Protein AF-A0A8S2XI64-F1 (afdb_monomer)

Radius of gyration: 17.84 Å; Cα contacts (8 Å, |Δi|>4): 29; chains: 1; bounding box: 38×42×39 Å

InterPro domains:
  IPR006674 HD domain [PF13023] (15-56)

Mean predicted aligned error: 9.26 Å

Foldseek 3Di:
DPDDDVVVVVVVVVVVVQQVAFDPVCVVVPDPDGGGNVNVVVVVVVCVVPPDDPVVVVVPD

Secondary structure (DSSP, 8-state):
---SHHHHHHHHHHHHHTTT-B-HHHHHTT-SS--BHHHHHHHHHHHHHHSPP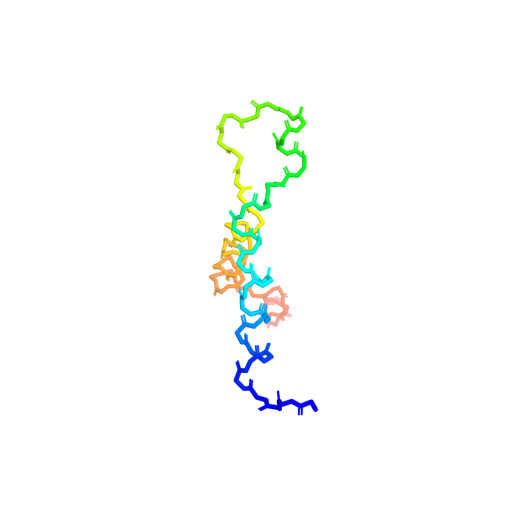TTTGGG--

Organism: NCBI:txid392030

pLDDT: mean 81.73, std 14.88, range [43.66, 96.31]

Structure (mmCIF, N/CA/C/O backbone):
data_AF-A0A8S2XI64-F1
#
_entry.id   AF-A0A8S2XI64-F1
#
loop_
_atom_site.group_PDB
_atom_site.id
_atom_site.type_symbol
_atom_site.label_atom_id
_atom_site.label_alt_id
_atom_site.label_comp_id
_atom_site.label_asym_id
_atom_site.label_entity_id
_atom_site.label_seq_id
_atom_site.pdbx_PDB_ins_code
_atom_site.Cartn_x
_atom_site.Cartn_y
_atom_site.Cartn_z
_atom_site.occupancy
_atom_site.B_iso_or_equiv
_atom_site.auth_seq_id
_atom_site.auth_comp_id
_atom_site.auth_asym_id
_atom_site.auth_atom_id
_atom_site.pdbx_PDB_model_num
ATOM 1 N N . MET A 1 1 ? -15.546 6.953 22.762 1.00 46.94 1 MET A N 1
ATOM 2 C CA . MET A 1 1 ? -14.855 6.354 21.603 1.00 46.94 1 MET A CA 1
ATOM 3 C C . MET A 1 1 ? -15.758 5.246 21.099 1.00 46.94 1 MET A C 1
ATOM 5 O O . MET A 1 1 ? -15.901 4.264 21.811 1.00 46.94 1 MET A O 1
ATOM 9 N N . ASN A 1 2 ? -16.464 5.461 19.983 1.00 53.34 2 ASN A N 1
ATOM 10 C CA . ASN A 1 2 ? -17.334 4.438 19.400 1.00 53.34 2 ASN A CA 1
ATOM 11 C C . ASN A 1 2 ? -16.452 3.377 18.744 1.00 53.34 2 ASN A C 1
ATOM 13 O O . ASN A 1 2 ? -15.808 3.603 17.723 1.00 53.34 2 ASN A O 1
ATOM 17 N N . THR A 1 3 ? -16.354 2.255 19.436 1.00 68.00 3 THR A N 1
ATOM 18 C CA . THR A 1 3 ? -15.559 1.085 19.096 1.00 68.00 3 THR A CA 1
ATOM 19 C C . THR A 1 3 ? -16.182 0.298 17.940 1.00 68.00 3 THR A C 1
ATOM 21 O O . THR A 1 3 ? -17.398 0.248 17.769 1.00 68.00 3 THR A O 1
ATOM 24 N N . ASP A 1 4 ? -15.292 -0.313 17.161 1.00 74.12 4 ASP A N 1
ATOM 25 C CA . ASP A 1 4 ? -15.484 -1.245 16.046 1.00 74.12 4 ASP A CA 1
ATOM 26 C C . ASP A 1 4 ? -15.735 -0.676 14.639 1.00 74.12 4 ASP A C 1
ATOM 28 O O . ASP A 1 4 ? -14.805 -0.694 13.832 1.00 74.12 4 ASP A O 1
ATOM 32 N N . MET A 1 5 ? -16.919 -0.179 14.267 1.00 82.19 5 MET A N 1
ATOM 33 C CA . MET A 1 5 ? -17.204 0.028 12.828 1.00 82.19 5 MET A CA 1
ATOM 34 C C . MET A 1 5 ? -16.613 1.315 12.226 1.00 82.19 5 MET A C 1
ATOM 36 O O . MET A 1 5 ? -16.056 1.281 11.126 1.00 82.19 5 MET A O 1
ATOM 40 N N . GLU A 1 6 ? -16.702 2.440 12.938 1.00 87.62 6 GLU A N 1
ATOM 41 C CA . GLU A 1 6 ? -16.159 3.727 12.472 1.00 87.62 6 GLU A CA 1
ATOM 42 C C . GLU A 1 6 ? -14.628 3.682 12.381 1.00 87.62 6 GLU A C 1
ATOM 44 O O . GLU A 1 6 ? -14.054 4.097 11.375 1.00 87.62 6 GLU A O 1
ATOM 49 N N . GLY A 1 7 ? -13.970 3.080 13.378 1.00 91.56 7 GLY A N 1
ATOM 50 C CA . GLY A 1 7 ? -12.515 2.918 13.393 1.00 91.56 7 GLY A CA 1
ATOM 51 C C . GLY A 1 7 ? -11.995 1.987 12.293 1.00 91.56 7 GLY A C 1
ATOM 52 O O . GLY A 1 7 ? -10.973 2.278 11.670 1.00 91.56 7 GLY A O 1
ATOM 53 N N . VAL A 1 8 ? -12.708 0.894 11.990 1.00 94.06 8 VAL A N 1
ATOM 54 C CA . VAL A 1 8 ? -12.341 0.005 10.873 1.00 94.06 8 VAL A CA 1
ATOM 55 C C . VAL A 1 8 ? -12.513 0.715 9.533 1.00 94.06 8 VAL A C 1
ATOM 57 O O . VAL A 1 8 ? -11.647 0.594 8.667 1.00 94.06 8 VAL A O 1
ATOM 60 N N . LEU A 1 9 ? -13.588 1.486 9.350 1.00 94.88 9 LEU A N 1
ATOM 61 C CA . LEU A 1 9 ? -13.780 2.257 8.125 1.00 94.88 9 LEU A CA 1
ATOM 62 C C . LEU A 1 9 ? -12.668 3.297 7.943 1.00 94.88 9 LEU A C 1
ATOM 64 O O . LEU A 1 9 ? -12.098 3.393 6.856 1.00 94.88 9 LEU A O 1
ATOM 68 N N . GLU A 1 10 ? -12.315 4.028 9.000 1.00 95.31 10 GLU A N 1
ATOM 69 C CA . GLU A 1 10 ? -11.223 5.001 8.971 1.00 95.31 10 GLU A CA 1
ATOM 70 C C . GLU A 1 10 ? -9.887 4.331 8.606 1.00 95.31 10 GLU A C 1
ATOM 72 O O . GLU A 1 10 ? -9.171 4.784 7.710 1.00 95.31 10 GLU A O 1
ATOM 77 N N . PHE A 1 11 ? -9.595 3.179 9.210 1.00 95.38 11 PHE A N 1
ATOM 78 C CA . PHE A 1 11 ? -8.418 2.380 8.885 1.00 95.38 11 PHE A CA 1
ATOM 79 C C . PHE A 1 11 ? -8.385 1.939 7.412 1.00 95.38 11 PHE A C 1
ATOM 81 O O . PHE A 1 11 ? -7.361 2.081 6.737 1.00 95.38 11 PHE A O 1
ATOM 88 N N . LEU A 1 12 ? -9.505 1.449 6.874 1.00 95.56 12 LEU A N 1
ATOM 89 C CA . LEU A 1 12 ? -9.605 1.051 5.466 1.00 95.56 12 LEU A CA 1
ATOM 90 C C . LEU A 1 12 ? -9.424 2.245 4.517 1.00 95.56 12 LEU A C 1
ATOM 92 O O . LEU A 1 12 ? -8.809 2.101 3.455 1.00 95.56 12 LEU A O 1
ATOM 96 N N . LEU A 1 13 ? -9.906 3.430 4.900 1.00 95.56 13 LEU A N 1
ATOM 97 C CA . LEU A 1 13 ? -9.686 4.667 4.151 1.00 95.56 13 LEU A CA 1
ATOM 98 C C . LEU A 1 13 ? -8.203 5.066 4.146 1.00 95.56 13 LEU A C 1
ATOM 100 O O . LEU A 1 13 ? -7.685 5.421 3.080 1.00 95.56 13 LEU A O 1
ATOM 104 N N . TYR A 1 14 ? -7.498 4.930 5.275 1.00 96.31 14 TYR A N 1
ATOM 105 C CA . TYR A 1 14 ? -6.047 5.132 5.337 1.00 96.31 14 TYR A CA 1
ATOM 106 C C . TYR A 1 14 ? -5.290 4.130 4.460 1.00 96.31 14 TYR A C 1
ATOM 108 O O . TYR A 1 14 ? -4.449 4.542 3.659 1.00 96.31 14 TYR A O 1
ATOM 116 N N . ILE A 1 15 ? -5.634 2.837 4.496 1.00 96.06 15 ILE A N 1
ATOM 117 C CA . ILE A 1 15 ? -5.046 1.840 3.580 1.00 96.06 15 ILE A CA 1
ATOM 118 C C . ILE A 1 15 ? -5.293 2.232 2.118 1.00 96.06 15 ILE A C 1
ATOM 120 O O . ILE A 1 15 ? -4.410 2.095 1.267 1.00 96.06 15 ILE A O 1
ATOM 124 N N . GLY A 1 16 ? -6.479 2.760 1.808 1.00 95.12 16 GLY A N 1
ATOM 125 C CA . GLY A 1 16 ? -6.844 3.223 0.472 1.00 95.12 16 GLY A CA 1
ATOM 126 C C . GLY A 1 16 ? -5.884 4.266 -0.111 1.00 95.12 16 GLY A C 1
ATOM 127 O O . GLY A 1 16 ? -5.734 4.332 -1.335 1.00 95.12 16 GLY A O 1
ATOM 128 N N . GLN A 1 17 ? -5.181 5.033 0.728 1.00 95.50 17 GLN A N 1
ATOM 129 C CA . GLN A 1 17 ? -4.163 5.988 0.285 1.00 95.50 17 GLN A CA 1
ATOM 130 C C . GLN A 1 17 ? -2.998 5.292 -0.437 1.00 95.50 17 GLN A C 1
ATOM 132 O O . GLN A 1 17 ? -2.518 5.808 -1.446 1.00 95.50 17 GLN A O 1
ATOM 137 N N . ALA A 1 18 ? -2.629 4.065 -0.047 1.00 92.69 18 ALA A N 1
ATOM 138 C CA . ALA A 1 18 ? -1.546 3.299 -0.674 1.00 92.69 18 ALA A CA 1
ATOM 139 C C . ALA A 1 18 ? -1.785 2.983 -2.164 1.00 92.69 18 ALA A C 1
ATOM 141 O O . ALA A 1 18 ? -0.836 2.693 -2.898 1.00 92.69 18 ALA A O 1
ATOM 142 N N . LYS A 1 19 ? -3.040 3.053 -2.637 1.00 92.75 19 LYS A N 1
ATOM 143 C CA . LYS A 1 19 ? -3.385 2.910 -4.062 1.00 92.75 19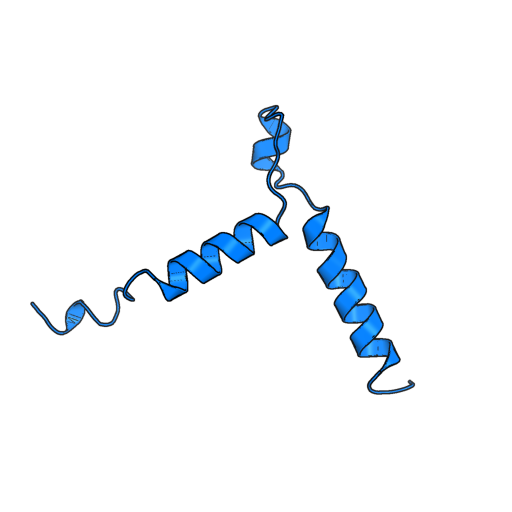 LYS A CA 1
ATOM 144 C C . LYS A 1 19 ? -2.990 4.136 -4.892 1.00 92.75 19 LYS A C 1
ATOM 146 O O . LYS A 1 19 ? -2.763 3.985 -6.088 1.00 92.75 19 LYS A O 1
ATOM 151 N N . ARG A 1 20 ? -2.900 5.316 -4.270 1.00 91.38 20 ARG A N 1
ATOM 152 C CA . ARG A 1 20 ? -2.533 6.601 -4.897 1.00 91.38 20 ARG A CA 1
ATOM 153 C C . ARG A 1 20 ? -1.119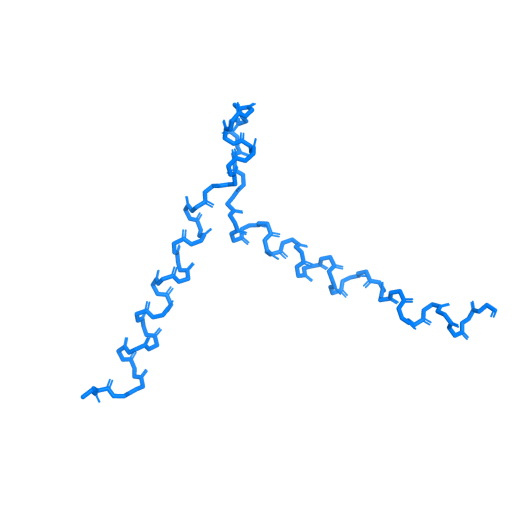 7.060 -4.536 1.00 91.38 20 ARG A C 1
ATOM 155 O O . ARG A 1 20 ? -0.572 7.922 -5.212 1.00 91.38 20 ARG A O 1
ATOM 162 N N . THR A 1 21 ? -0.507 6.468 -3.514 1.00 90.69 21 THR A N 1
ATOM 163 C CA . THR A 1 21 ? 0.900 6.705 -3.190 1.00 90.69 21 THR A CA 1
ATOM 164 C C . THR A 1 21 ? 1.791 6.032 -4.227 1.00 90.69 21 THR A C 1
ATOM 166 O O . THR A 1 21 ? 1.900 4.804 -4.283 1.00 90.69 21 THR A O 1
ATOM 169 N N . PHE A 1 22 ? 2.434 6.842 -5.060 1.00 87.31 22 PHE A N 1
ATOM 170 C CA . PHE A 1 22 ? 3.418 6.391 -6.034 1.00 87.31 22 PHE A CA 1
ATOM 171 C C . PHE A 1 22 ? 4.777 6.146 -5.380 1.00 87.31 22 PHE A C 1
ATOM 173 O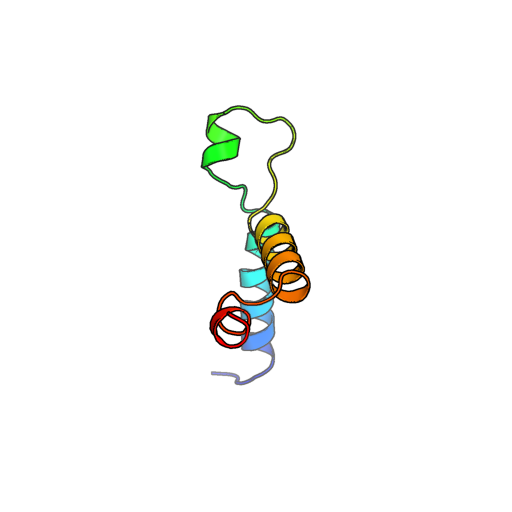 O . PHE A 1 22 ? 5.160 6.813 -4.422 1.00 87.31 22 PHE A O 1
ATOM 180 N N . ARG A 1 23 ? 5.535 5.177 -5.899 1.00 81.94 23 ARG A N 1
ATOM 181 C CA . ARG A 1 23 ? 6.871 4.878 -5.373 1.00 81.94 23 ARG A CA 1
ATOM 182 C C . ARG A 1 23 ? 7.873 5.955 -5.798 1.00 81.94 23 ARG A C 1
ATOM 184 O O . ARG A 1 23 ? 8.225 6.017 -6.975 1.00 81.94 23 ARG A O 1
ATOM 191 N N . THR A 1 24 ? 8.385 6.720 -4.831 1.00 83.44 24 THR A N 1
ATOM 192 C CA . THR A 1 24 ? 9.284 7.881 -5.002 1.00 83.44 24 THR A CA 1
ATOM 193 C C . THR A 1 24 ? 10.407 7.649 -6.011 1.00 83.44 24 THR A C 1
ATOM 195 O O . THR A 1 24 ? 10.588 8.451 -6.921 1.00 83.44 24 THR A O 1
ATOM 198 N N . GLY A 1 25 ? 11.101 6.509 -5.931 1.00 80.25 25 GLY A N 1
ATOM 199 C CA . GLY A 1 25 ? 12.186 6.184 -6.860 1.00 80.25 25 GLY A CA 1
ATOM 200 C C . GLY A 1 25 ? 11.758 6.162 -8.332 1.00 80.25 25 GLY A C 1
ATOM 201 O O . GLY A 1 25 ? 12.509 6.607 -9.182 1.00 80.25 25 GLY A O 1
ATOM 202 N N . ARG A 1 26 ? 10.540 5.718 -8.663 1.00 69.12 26 ARG A N 1
ATOM 203 C CA . ARG A 1 26 ? 10.050 5.721 -10.054 1.00 69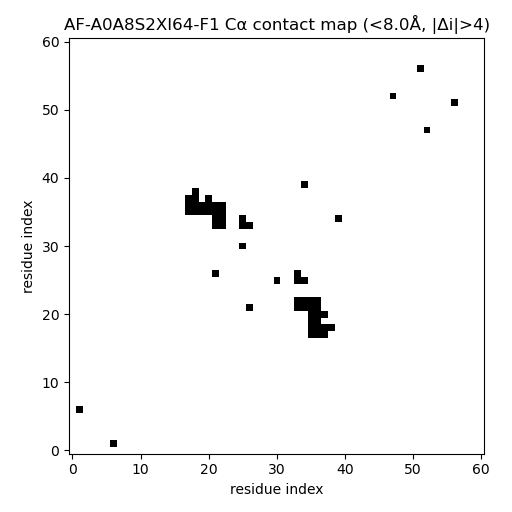.12 26 ARG A CA 1
ATOM 204 C C . ARG A 1 26 ? 9.524 7.080 -10.512 1.00 69.12 26 ARG A C 1
ATOM 206 O O . ARG A 1 26 ? 9.607 7.364 -11.701 1.00 69.12 26 ARG A O 1
ATOM 213 N N . VAL A 1 27 ? 9.020 7.896 -9.584 1.00 76.81 27 VAL A N 1
ATOM 214 C CA . VAL A 1 27 ? 8.626 9.288 -9.863 1.00 76.81 27 VAL A CA 1
ATOM 215 C C . VAL A 1 27 ? 9.857 10.109 -10.249 1.00 76.81 27 VAL A C 1
ATOM 217 O O . VAL A 1 27 ? 9.839 10.791 -11.265 1.00 76.81 27 VAL A O 1
ATOM 220 N N . ILE A 1 28 ? 10.951 9.972 -9.489 1.00 80.81 28 ILE A N 1
ATOM 221 C CA . ILE A 1 28 ? 12.221 10.678 -9.737 1.00 80.81 28 ILE A CA 1
ATOM 222 C C . ILE A 1 28 ? 12.794 10.363 -11.127 1.00 80.81 28 ILE A C 1
ATOM 224 O O . ILE A 1 28 ? 13.377 11.233 -11.760 1.00 80.81 28 ILE A O 1
ATOM 228 N N . HIS A 1 29 ? 12.602 9.138 -11.619 1.00 81.69 29 HIS A N 1
ATOM 229 C CA . HIS A 1 29 ? 13.134 8.693 -12.912 1.00 81.69 29 HIS A CA 1
ATOM 230 C C . HIS A 1 29 ? 12.135 8.851 -14.075 1.00 81.69 29 HIS A C 1
ATOM 232 O O . HIS A 1 29 ? 12.329 8.243 -15.124 1.00 81.69 29 HIS A O 1
ATOM 238 N N . GLY A 1 30 ? 11.059 9.633 -13.902 1.00 72.81 30 GLY A N 1
ATOM 239 C CA . GLY A 1 30 ? 10.168 10.036 -14.998 1.00 72.81 30 GLY A CA 1
ATOM 240 C C . GLY A 1 30 ? 9.399 8.897 -15.676 1.00 72.81 30 GLY A C 1
ATOM 241 O O . GLY A 1 30 ? 9.081 8.992 -16.854 1.00 72.81 30 GLY A O 1
ATOM 242 N N . ALA A 1 31 ? 9.118 7.796 -14.974 1.00 75.56 31 ALA A N 1
ATOM 243 C CA . ALA A 1 31 ? 8.398 6.677 -15.579 1.00 75.56 31 ALA A CA 1
ATOM 244 C C . ALA A 1 31 ? 6.905 7.013 -15.781 1.00 75.56 31 ALA A C 1
ATOM 246 O O . ALA A 1 31 ? 6.176 7.136 -14.799 1.00 75.56 31 ALA A O 1
ATOM 247 N N . ASP A 1 32 ? 6.428 7.037 -17.032 1.00 61.47 32 ASP A N 1
ATOM 248 C CA . ASP A 1 32 ? 5.032 7.356 -17.411 1.00 61.47 32 ASP A CA 1
ATOM 249 C C . ASP A 1 32 ? 3.961 6.499 -16.709 1.00 61.47 32 ASP A C 1
ATOM 251 O O . ASP A 1 32 ? 2.802 6.891 -16.578 1.00 61.47 32 ASP A O 1
ATOM 255 N N . LYS A 1 33 ? 4.338 5.306 -16.232 1.00 66.50 33 LYS A N 1
ATOM 256 C CA . LYS A 1 33 ? 3.481 4.410 -15.442 1.00 66.50 33 LYS A CA 1
ATOM 257 C C . LYS A 1 33 ? 4.139 4.087 -14.107 1.00 66.50 33 LYS A C 1
ATOM 259 O O . LYS A 1 33 ? 4.764 3.034 -13.921 1.00 66.50 33 LYS A O 1
ATOM 264 N N . VAL A 1 34 ? 4.000 4.999 -13.150 1.00 71.44 34 VAL A N 1
ATOM 265 C CA . VAL A 1 34 ? 4.471 4.760 -11.787 1.00 71.44 34 VAL A CA 1
ATOM 266 C C . VAL A 1 34 ? 3.526 3.780 -11.090 1.00 71.44 34 VAL A C 1
ATOM 268 O O . VAL A 1 34 ? 2.357 4.069 -10.857 1.00 71.44 34 VAL A O 1
ATOM 271 N N . GLY A 1 35 ? 4.023 2.590 -10.752 1.00 77.81 35 GLY A N 1
ATOM 272 C CA . GLY A 1 35 ? 3.268 1.653 -9.919 1.00 77.81 35 GLY A CA 1
ATOM 273 C C . GLY A 1 35 ? 3.056 2.221 -8.511 1.00 77.81 35 GLY A C 1
ATOM 274 O O . GLY A 1 35 ? 3.991 2.775 -7.922 1.00 77.81 35 GLY A O 1
ATOM 275 N N . SER A 1 36 ? 1.848 2.067 -7.965 1.00 90.31 36 SER A N 1
ATOM 276 C CA . SER A 1 36 ? 1.538 2.457 -6.586 1.00 90.31 36 SER A CA 1
ATOM 277 C C . SER A 1 36 ? 2.183 1.517 -5.564 1.00 90.31 36 SER A C 1
ATOM 279 O O . SER A 1 36 ? 2.585 0.391 -5.884 1.00 90.31 36 SER A O 1
ATOM 281 N N . VAL A 1 37 ? 2.272 1.966 -4.311 1.00 92.19 37 VAL A N 1
ATOM 282 C CA . VAL A 1 37 ? 2.724 1.141 -3.181 1.00 92.19 37 VAL A CA 1
ATOM 283 C C . VAL A 1 37 ? 1.856 -0.114 -3.056 1.00 92.19 37 VAL A C 1
ATOM 285 O O . VAL A 1 37 ? 2.398 -1.216 -2.996 1.00 92.19 37 VAL A O 1
ATOM 288 N N . ALA A 1 38 ? 0.528 0.024 -3.143 1.00 93.62 38 ALA A N 1
ATOM 289 C CA . ALA A 1 38 ? -0.389 -1.117 -3.109 1.00 93.62 38 ALA A CA 1
ATOM 290 C C . ALA A 1 38 ? -0.140 -2.113 -4.259 1.00 93.62 38 ALA A C 1
ATOM 292 O O . ALA A 1 38 ? -0.106 -3.322 -4.032 1.00 93.62 38 ALA A O 1
ATOM 293 N N . GLY A 1 39 ? 0.104 -1.628 -5.484 1.00 92.19 39 GLY A N 1
ATOM 294 C CA . GLY A 1 39 ? 0.425 -2.493 -6.627 1.00 92.19 39 GLY A CA 1
ATOM 295 C C . GLY A 1 39 ? 1.754 -3.239 -6.461 1.00 92.19 39 GLY A C 1
ATOM 296 O O . GLY A 1 39 ? 1.897 -4.383 -6.894 1.00 92.19 39 GLY A O 1
ATOM 297 N N . HI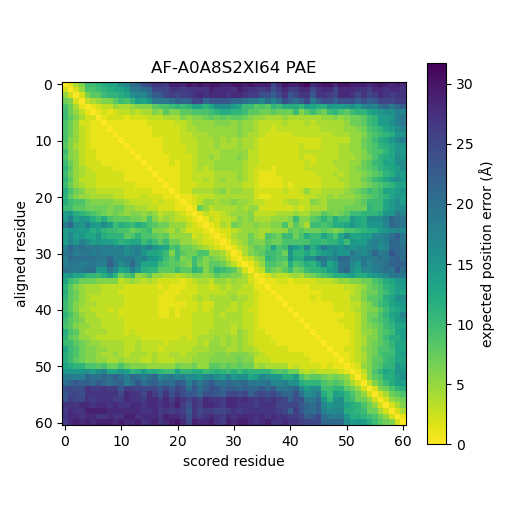S A 1 40 ? 2.731 -2.623 -5.794 1.00 92.75 40 HIS A N 1
ATOM 298 C CA . HIS A 1 40 ? 3.978 -3.296 -5.450 1.00 92.75 40 HIS A CA 1
ATOM 299 C C . HIS A 1 40 ? 3.782 -4.376 -4.382 1.00 92.75 40 HIS A C 1
ATOM 301 O O . HIS A 1 40 ? 4.280 -5.485 -4.575 1.00 92.75 40 HIS A O 1
ATOM 307 N N . MET A 1 41 ? 3.053 -4.073 -3.305 1.00 94.94 41 MET A N 1
ATOM 308 C CA . MET A 1 41 ? 2.755 -5.028 -2.232 1.00 94.94 41 MET A CA 1
ATOM 309 C C . MET A 1 41 ? 1.998 -6.244 -2.762 1.00 94.94 41 MET A C 1
ATOM 311 O O . MET A 1 41 ? 2.369 -7.367 -2.443 1.00 94.94 41 MET A O 1
ATOM 315 N N . TYR A 1 42 ? 1.014 -6.035 -3.643 1.00 95.38 42 TYR A N 1
ATOM 316 C CA . TYR A 1 42 ? 0.296 -7.127 -4.300 1.00 95.38 42 TYR A CA 1
ATOM 317 C C . TYR A 1 42 ? 1.255 -8.101 -5.000 1.00 95.38 42 TYR A C 1
ATOM 319 O O . TYR A 1 42 ? 1.212 -9.304 -4.757 1.00 95.38 42 TYR A O 1
ATOM 327 N N . ARG A 1 43 ? 2.191 -7.581 -5.805 1.00 93.00 43 ARG A N 1
ATOM 328 C CA . ARG A 1 43 ? 3.214 -8.414 -6.454 1.00 93.00 43 ARG A CA 1
ATOM 329 C C . ARG A 1 43 ? 4.127 -9.130 -5.459 1.00 93.00 43 ARG A C 1
ATOM 331 O O . ARG A 1 43 ? 4.497 -10.264 -5.726 1.00 93.00 43 ARG A O 1
ATOM 338 N N . MET A 1 44 ? 4.499 -8.494 -4.347 1.00 94.69 44 MET A N 1
ATOM 339 C CA . MET A 1 44 ? 5.322 -9.133 -3.309 1.00 94.69 44 MET A CA 1
ATOM 340 C C . MET A 1 44 ? 4.593 -10.290 -2.634 1.00 94.69 44 MET A C 1
ATOM 342 O O . MET A 1 44 ? 5.197 -11.335 -2.437 1.00 94.69 44 MET A O 1
ATOM 346 N N . VAL A 1 45 ? 3.296 -10.146 -2.358 1.00 95.31 45 VAL A N 1
ATOM 347 C CA . VAL A 1 45 ? 2.478 -11.235 -1.809 1.00 95.31 45 VAL A CA 1
ATOM 348 C C . VAL A 1 45 ? 2.373 -12.388 -2.804 1.00 95.31 45 VAL A C 1
ATOM 350 O O . VAL A 1 45 ? 2.606 -13.529 -2.427 1.00 95.31 45 VAL A O 1
ATOM 353 N N . VAL A 1 46 ? 2.106 -12.102 -4.084 1.00 95.75 46 VAL A N 1
ATOM 354 C CA . VAL A 1 46 ? 2.074 -13.136 -5.134 1.00 95.75 46 VAL A CA 1
ATOM 355 C C . VAL A 1 46 ? 3.423 -13.849 -5.246 1.00 95.75 46 VAL A C 1
ATOM 357 O O . VAL A 1 46 ? 3.465 -15.072 -5.298 1.00 95.75 46 VAL A O 1
ATOM 360 N N . MET A 1 47 ? 4.533 -13.107 -5.235 1.00 93.56 47 MET A N 1
ATOM 361 C CA . MET A 1 47 ? 5.872 -13.699 -5.251 1.00 93.56 47 MET A CA 1
ATOM 362 C C . MET A 1 47 ? 6.138 -14.538 -4.001 1.00 93.56 47 MET A C 1
ATOM 364 O O . MET A 1 47 ? 6.630 -15.645 -4.130 1.00 93.56 47 MET A O 1
ATOM 368 N N . SER A 1 48 ? 5.776 -14.061 -2.811 1.00 91.12 48 SER A N 1
ATOM 369 C CA . SER A 1 48 ? 5.930 -14.820 -1.565 1.00 91.12 48 SER A CA 1
ATOM 370 C C . SER A 1 48 ? 5.060 -16.074 -1.515 1.00 91.12 48 SER A C 1
ATOM 372 O O . SER A 1 48 ? 5.400 -17.008 -0.803 1.00 91.12 48 SER A O 1
ATOM 374 N N . PHE A 1 49 ? 3.921 -16.072 -2.205 1.00 91.75 49 PHE A N 1
ATOM 375 C CA . PHE A 1 49 ? 3.032 -17.223 -2.281 1.00 91.75 49 PHE A CA 1
ATOM 376 C C . PHE A 1 49 ? 3.533 -18.273 -3.280 1.00 91.75 49 PHE A C 1
ATOM 378 O O . PHE A 1 49 ? 3.401 -19.466 -3.034 1.00 91.75 49 PHE A O 1
ATOM 385 N N . LEU A 1 50 ? 4.083 -17.832 -4.415 1.00 92.06 50 LEU A N 1
ATOM 386 C CA . LEU A 1 50 ? 4.505 -18.719 -5.502 1.00 92.06 50 LEU A CA 1
ATOM 387 C C . LEU A 1 50 ? 5.958 -19.185 -5.388 1.00 92.06 50 LEU A C 1
ATOM 389 O O . LEU A 1 50 ? 6.287 -20.256 -5.892 1.00 92.06 50 LEU A O 1
ATOM 393 N N . LEU A 1 51 ? 6.837 -18.376 -4.797 1.00 90.31 51 LEU A N 1
ATOM 394 C CA . LEU A 1 51 ? 8.239 -18.735 -4.629 1.00 90.31 51 LEU A CA 1
ATOM 395 C C . LEU A 1 51 ? 8.393 -19.604 -3.376 1.00 90.31 51 LEU A C 1
ATOM 397 O O . LEU A 1 51 ? 7.876 -19.231 -2.320 1.00 90.31 51 LEU A O 1
ATOM 401 N N . PRO A 1 52 ? 9.111 -20.736 -3.467 1.00 82.06 52 PRO A N 1
ATOM 402 C CA . PRO A 1 52 ? 9.424 -21.539 -2.297 1.00 82.06 52 PRO A CA 1
ATOM 403 C C . PRO A 1 52 ? 10.216 -20.700 -1.293 1.00 82.06 52 PRO A C 1
ATOM 405 O O . PRO A 1 52 ? 11.065 -19.881 -1.661 1.00 82.06 52 PRO A O 1
ATOM 408 N N . SER A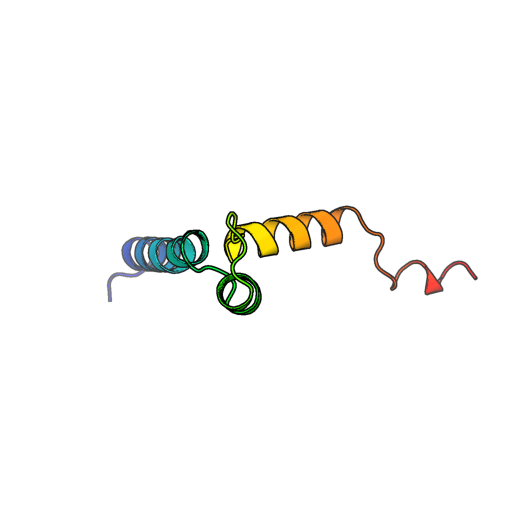 1 53 ? 9.926 -20.881 -0.005 1.00 74.12 53 SER A N 1
ATOM 409 C CA . SER A 1 53 ? 10.733 -20.254 1.028 1.00 74.12 53 SER A CA 1
ATOM 410 C C . SER A 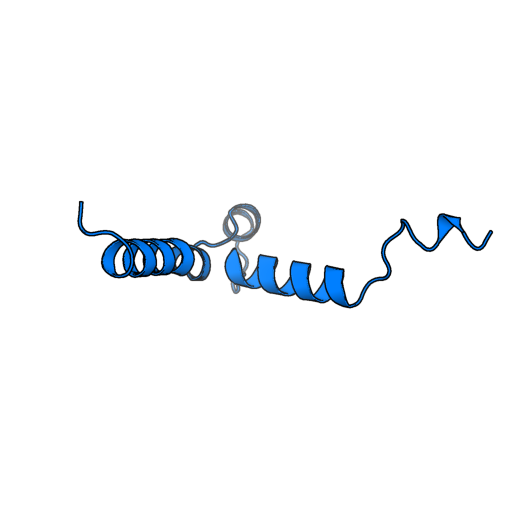1 53 ? 12.114 -20.903 1.033 1.00 74.12 53 SER A C 1
ATOM 412 O O . SER A 1 53 ? 12.255 -22.126 1.076 1.00 74.12 53 SER A O 1
ATOM 414 N N . THR A 1 54 ? 13.156 -20.077 1.072 1.00 66.44 54 THR A N 1
ATOM 415 C CA . THR A 1 54 ? 14.547 -20.535 1.209 1.00 66.44 54 THR A CA 1
ATOM 416 C C . THR A 1 54 ? 14.794 -21.321 2.509 1.00 66.44 54 THR A C 1
ATOM 418 O O . THR A 1 54 ? 15.858 -21.910 2.677 1.00 66.44 54 THR A O 1
ATOM 421 N N . SER A 1 55 ? 13.817 -21.364 3.427 1.00 61.09 55 SER A N 1
ATOM 422 C CA . SER A 1 55 ? 13.843 -22.180 4.645 1.00 61.09 55 SER A CA 1
ATOM 423 C C . SER A 1 55 ? 13.619 -23.674 4.398 1.00 61.09 55 SER A C 1
ATOM 425 O O . SER A 1 55 ? 14.139 -24.488 5.158 1.00 61.09 55 SER A O 1
ATOM 427 N N . GLU A 1 56 ? 12.874 -24.058 3.355 1.00 58.00 56 GLU A N 1
ATOM 428 C CA . GLU A 1 56 ? 12.546 -25.469 3.094 1.00 58.00 56 GLU A CA 1
ATOM 429 C C . GLU A 1 56 ? 13.525 -26.144 2.121 1.00 58.00 56 GLU A C 1
ATOM 431 O O . GLU A 1 56 ? 13.641 -27.368 2.113 1.00 58.00 56 GLU A O 1
ATOM 436 N N . GLU A 1 57 ? 14.317 -25.369 1.378 1.00 54.94 57 GLU A N 1
ATOM 437 C CA . GLU A 1 57 ? 15.377 -25.888 0.499 1.00 54.94 57 GLU A CA 1
ATOM 438 C C . GLU A 1 57 ? 16.653 -26.285 1.271 1.00 54.94 57 GLU A C 1
ATOM 440 O O . GLU A 1 57 ? 17.463 -27.065 0.776 1.00 54.94 57 GLU A O 1
ATOM 445 N N . SER A 1 58 ? 16.807 -25.853 2.531 1.00 53.28 58 SER A N 1
ATOM 446 C CA . SER A 1 58 ? 17.919 -26.276 3.404 1.00 53.28 58 SER A CA 1
ATOM 447 C C . SER A 1 58 ? 17.791 -27.717 3.927 1.00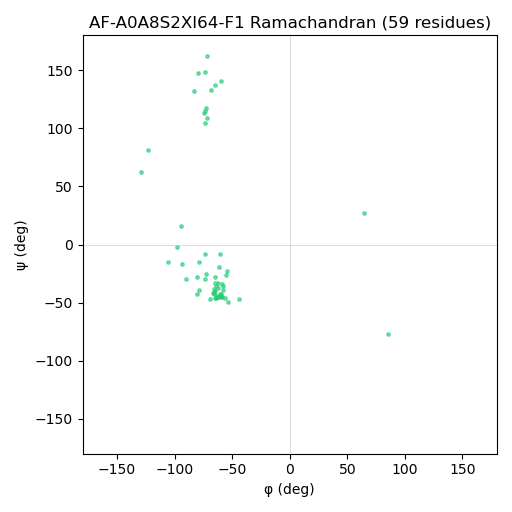 53.28 58 SER A C 1
ATOM 449 O O . SER A 1 58 ? 18.722 -28.207 4.565 1.00 53.28 58 SER A O 1
ATOM 451 N N . LYS A 1 59 ? 16.658 -28.397 3.709 1.00 55.09 59 LYS A N 1
ATOM 452 C CA . LYS A 1 59 ? 16.449 -29.797 4.133 1.00 55.09 59 LYS A CA 1
ATOM 453 C C . LYS A 1 59 ? 16.683 -30.809 3.008 1.00 55.09 59 LYS A C 1
ATOM 455 O O . LYS A 1 59 ? 16.570 -32.008 3.244 1.00 55.09 59 LYS A O 1
ATOM 460 N N . ILE A 1 60 ? 16.996 -30.339 1.799 1.00 55.88 60 ILE A N 1
ATOM 461 C CA . ILE A 1 60 ? 17.270 -31.177 0.627 1.00 55.88 60 ILE A CA 1
ATOM 462 C C . ILE A 1 60 ? 18.597 -30.722 0.003 1.00 55.88 60 ILE A C 1
ATOM 464 O O . ILE A 1 60 ? 18.646 -30.243 -1.128 1.00 55.88 60 ILE A O 1
ATOM 468 N N . ARG A 1 61 ? 19.690 -30.836 0.759 1.00 43.66 61 ARG A N 1
ATOM 469 C CA . ARG A 1 61 ? 21.041 -30.926 0.203 1.00 43.66 61 ARG A CA 1
ATOM 470 C C . ARG A 1 61 ? 21.958 -31.691 1.143 1.00 43.66 61 ARG A C 1
ATOM 472 O O . ARG A 1 61 ? 21.866 -31.444 2.363 1.00 43.66 61 ARG A O 1
#

Sequence (61 aa):
MNTDMEGVLEFLLYIGQAKRTFRTGRVIHGADKVGSVAGHMYRMVVMSFLLPSTSEESKIR

Solvent-accessible surface area (backbone atoms only — not comparable to full-atom values): 3736 Å² total; per-residue (Å²): 131,78,77,65,65,65,55,49,50,53,50,52,54,58,57,53,47,33,64,73,39,58,43,63,76,40,59,78,67,68,48,96,77,58,58,20,46,42,60,49,51,52,52,49,52,53,46,63,71,71,45,80,59,79,77,66,58,71,78,70,120

Nearest PDB structures (foldseek):
  4dmb-assembly1_A  TM=9.895E-01  e=1.063E-02  Homo sapiens
  4l7e-assembly1_A  TM=9.620E-01  e=2.095E-02  Homo sapiens
  2cqz-assembly1_D  TM=8.280E-01  e=3.162E-01  Pyrococcus horikoshii OT3